Protein AF-A0A2J6NPN1-F1 (afdb_monomer_lite)

Secondary structure (DSSP, 8-state):
---HHHHHHHHHHHHHHTT--HHHHHHHHHHTHHHHHHHTTS-HHHHHHHHHHHHT-----

pLDDT: mean 76.74, std 9.6, range [36.38, 87.75]

Foldseek 3Di:
DADLVNLLVVVVVVCVVVVNDPVLSVVLCVVCVVVSVVCSVPDPVVVVVVSCCSRPVPDDD

Structure (mmCIF, N/CA/C/O backbone):
data_AF-A0A2J6NPN1-F1
#
_entry.id   AF-A0A2J6NPN1-F1
#
loop_
_atom_site.group_PDB
_atom_site.id
_atom_site.type_symbol
_atom_site.label_atom_id
_atom_site.label_alt_id
_atom_site.label_comp_id
_atom_site.label_asym_id
_atom_site.label_entity_id
_atom_site.label_seq_id
_atom_site.pdbx_PDB_ins_code
_atom_site.Cartn_x
_atom_site.Cartn_y
_atom_site.Cartn_z
_atom_site.occupancy
_atom_site.B_iso_or_equiv
_atom_site.auth_seq_id
_atom_site.auth_comp_id
_atom_site.auth_asym_id
_atom_site.auth_atom_id
_atom_site.pdbx_PDB_model_num
ATOM 1 N N . MET A 1 1 ? 11.309 0.122 -16.974 1.00 62.38 1 MET A N 1
ATOM 2 C CA . MET A 1 1 ? 11.259 -0.454 -15.614 1.00 62.38 1 MET A CA 1
ATOM 3 C C . MET A 1 1 ? 10.611 0.578 -14.729 1.00 62.38 1 MET A C 1
ATOM 5 O O . MET A 1 1 ? 10.948 1.745 -14.876 1.00 62.38 1 MET A O 1
ATOM 9 N N . MET A 1 2 ? 9.672 0.162 -13.891 1.00 68.94 2 MET A N 1
ATOM 10 C CA . MET A 1 2 ? 9.024 1.061 -12.944 1.00 68.94 2 MET A CA 1
ATOM 11 C C . MET A 1 2 ? 10.015 1.414 -11.830 1.00 68.94 2 MET A C 1
ATOM 13 O O . MET A 1 2 ? 10.729 0.532 -11.350 1.00 68.94 2 MET A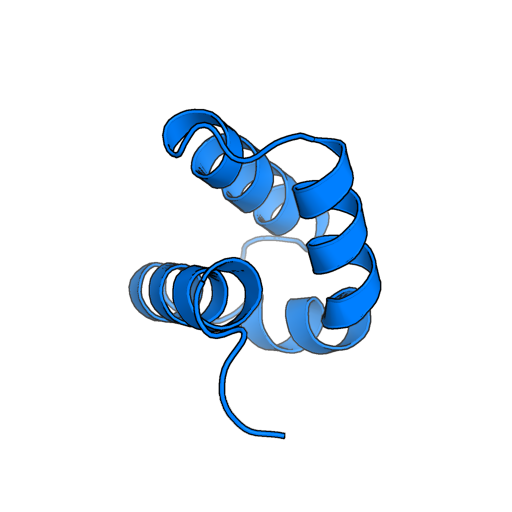 O 1
ATOM 17 N N . ASN A 1 3 ? 10.103 2.686 -11.449 1.00 79.00 3 ASN A N 1
ATOM 18 C CA . ASN A 1 3 ? 10.939 3.103 -10.320 1.00 79.00 3 ASN A CA 1
ATOM 19 C C . ASN A 1 3 ? 10.180 2.984 -8.982 1.00 79.00 3 ASN A C 1
ATOM 21 O O . ASN A 1 3 ? 8.961 2.816 -8.956 1.00 79.00 3 ASN A O 1
ATOM 25 N N . GLU A 1 4 ? 10.897 3.061 -7.857 1.00 77.25 4 GLU A N 1
ATOM 26 C CA . GLU A 1 4 ? 10.311 2.921 -6.511 1.00 77.25 4 GLU A CA 1
ATOM 27 C C . GLU A 1 4 ? 9.170 3.910 -6.255 1.00 77.25 4 GLU A C 1
ATOM 29 O O . GLU A 1 4 ? 8.133 3.548 -5.704 1.00 77.25 4 GLU A O 1
ATOM 34 N N . HIS A 1 5 ? 9.324 5.143 -6.729 1.00 81.75 5 HIS A N 1
ATOM 35 C CA . HIS A 1 5 ? 8.330 6.191 -6.555 1.00 81.75 5 HIS A CA 1
ATOM 36 C C . HIS A 1 5 ? 7.043 5.892 -7.346 1.00 81.75 5 HIS A C 1
ATOM 38 O O . HIS A 1 5 ? 5.934 6.059 -6.840 1.00 81.75 5 HIS A O 1
ATOM 44 N N . GLU A 1 6 ? 7.171 5.410 -8.582 1.00 81.38 6 GLU A N 1
ATOM 45 C CA . GLU A 1 6 ? 6.042 4.984 -9.414 1.00 81.38 6 GLU A CA 1
ATOM 46 C C . GLU A 1 6 ? 5.317 3.777 -8.811 1.00 81.38 6 GLU A C 1
ATOM 48 O O . GLU A 1 6 ? 4.086 3.761 -8.781 1.00 81.38 6 GLU A O 1
ATOM 53 N N . PHE A 1 7 ? 6.067 2.807 -8.279 1.00 78.88 7 PHE A N 1
ATOM 54 C CA . PHE A 1 7 ? 5.518 1.636 -7.595 1.00 78.88 7 PHE A CA 1
ATOM 55 C C . PHE A 1 7 ? 4.712 2.040 -6.357 1.00 78.88 7 PHE A C 1
ATOM 57 O O . PHE A 1 7 ? 3.570 1.612 -6.192 1.00 78.88 7 PHE A O 1
ATOM 64 N N . ILE A 1 8 ? 5.272 2.906 -5.507 1.00 81.50 8 I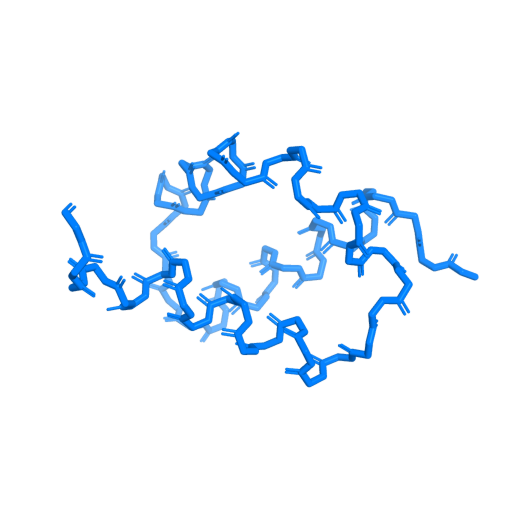LE A N 1
ATOM 65 C CA . ILE A 1 8 ? 4.594 3.396 -4.302 1.00 81.50 8 ILE A CA 1
ATOM 66 C C . ILE A 1 8 ? 3.316 4.151 -4.681 1.00 81.50 8 ILE A C 1
ATOM 68 O O . ILE A 1 8 ? 2.258 3.891 -4.113 1.00 81.50 8 ILE A O 1
ATOM 72 N N . ASN A 1 9 ? 3.365 5.014 -5.698 1.00 85.19 9 ASN A N 1
ATOM 73 C CA . ASN A 1 9 ? 2.180 5.735 -6.166 1.00 85.19 9 ASN A CA 1
ATOM 74 C C . ASN A 1 9 ? 1.095 4.801 -6.724 1.00 85.19 9 ASN A C 1
ATOM 76 O O . ASN A 1 9 ? -0.093 5.039 -6.502 1.00 85.19 9 ASN A O 1
ATOM 80 N N . GLN A 1 10 ? 1.476 3.741 -7.440 1.00 81.25 10 GLN A N 1
ATOM 81 C CA . GLN A 1 10 ? 0.547 2.704 -7.904 1.00 81.25 10 GLN A CA 1
ATOM 82 C C . GLN A 1 10 ? -0.097 1.969 -6.725 1.00 81.25 10 GLN A C 1
ATOM 84 O O . GLN A 1 10 ? -1.318 1.811 -6.696 1.00 81.25 10 GLN A O 1
ATOM 89 N N . MET A 1 11 ? 0.700 1.589 -5.723 1.00 79.50 11 MET A N 1
ATOM 90 C CA . MET A 1 11 ? 0.190 0.960 -4.508 1.00 79.50 11 MET A CA 1
ATOM 91 C C . MET A 1 11 ? -0.790 1.870 -3.772 1.00 79.50 11 MET A C 1
ATOM 93 O O . MET A 1 11 ? -1.885 1.426 -3.453 1.00 79.50 11 MET A O 1
ATOM 97 N N . ILE A 1 12 ? -0.453 3.142 -3.546 1.00 84.06 12 ILE A N 1
ATOM 98 C CA . ILE A 1 12 ? -1.328 4.105 -2.856 1.00 84.06 12 ILE A CA 1
ATOM 99 C C . ILE A 1 12 ? -2.666 4.257 -3.588 1.00 84.06 12 ILE A C 1
ATOM 101 O O . ILE A 1 12 ? -3.720 4.231 -2.955 1.00 84.06 12 ILE A O 1
ATOM 105 N N . LYS A 1 13 ? -2.651 4.353 -4.925 1.00 85.38 13 LYS A N 1
ATOM 106 C CA . LYS A 1 13 ? -3.885 4.385 -5.731 1.00 85.38 13 LYS A CA 1
ATOM 107 C C . LYS A 1 13 ? -4.730 3.129 -5.529 1.00 85.38 13 LYS A C 1
ATOM 109 O O . LYS A 1 13 ? -5.951 3.226 -5.433 1.00 85.38 13 LYS A O 1
ATOM 114 N N . PHE A 1 14 ? -4.085 1.969 -5.449 1.00 80.50 14 PHE A N 1
ATOM 115 C CA . PHE A 1 14 ? -4.758 0.699 -5.209 1.00 80.50 14 PHE A CA 1
ATOM 116 C C . PHE A 1 14 ? -5.344 0.618 -3.791 1.00 80.50 14 PHE A C 1
ATOM 118 O O . PHE A 1 14 ? -6.519 0.299 -3.632 1.00 80.50 14 PHE A O 1
ATOM 125 N N . TYR A 1 15 ? -4.579 1.005 -2.766 1.00 82.50 15 TYR A N 1
ATOM 126 C CA . TYR A 1 15 ? -5.052 1.112 -1.383 1.00 82.50 15 TYR A CA 1
ATOM 127 C C . TYR A 1 15 ? -6.270 2.030 -1.260 1.00 82.50 15 TYR A C 1
ATOM 129 O O . TYR A 1 15 ? -7.251 1.676 -0.605 1.00 82.50 15 TYR A O 1
ATOM 137 N N . HIS A 1 16 ? -6.233 3.176 -1.940 1.00 83.00 16 HIS A N 1
ATOM 138 C CA . HIS A 1 16 ? -7.352 4.106 -1.988 1.00 83.00 16 HIS A CA 1
ATOM 139 C C . HIS A 1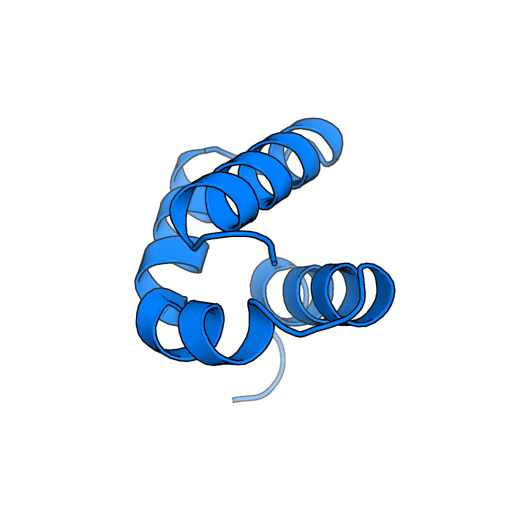 16 ? -8.584 3.481 -2.663 1.00 83.00 16 HIS A C 1
ATOM 141 O O . HIS A 1 16 ? -9.695 3.629 -2.164 1.00 83.00 16 HIS A O 1
ATOM 147 N N . ALA A 1 17 ? -8.409 2.736 -3.762 1.00 85.88 17 ALA A N 1
ATOM 148 C CA . ALA A 1 17 ? -9.505 2.011 -4.414 1.00 85.88 17 ALA A CA 1
ATOM 149 C C . ALA A 1 17 ? -10.125 0.926 -3.510 1.00 85.88 17 ALA A C 1
ATOM 151 O O . ALA A 1 17 ? -11.318 0.646 -3.610 1.00 85.88 17 ALA A O 1
ATOM 152 N N . CYS A 1 18 ? -9.335 0.351 -2.601 1.00 82.56 18 CYS A N 1
ATOM 153 C CA . CYS A 1 18 ? -9.784 -0.619 -1.603 1.00 82.56 18 CYS A CA 1
ATOM 154 C C . CYS A 1 18 ? -10.306 0.012 -0.296 1.00 82.56 18 CYS A C 1
ATOM 156 O O . CYS A 1 18 ? -10.620 -0.730 0.632 1.00 82.56 18 CYS A O 1
ATOM 158 N N . ASN A 1 19 ? -10.414 1.345 -0.203 1.00 86.75 19 ASN A N 1
ATOM 159 C CA . ASN A 1 19 ? -10.805 2.080 1.010 1.00 86.75 19 ASN A CA 1
ATOM 160 C C . ASN A 1 19 ? -9.930 1.780 2.244 1.00 86.75 19 ASN A C 1
ATOM 162 O O . ASN A 1 19 ? -10.409 1.821 3.379 1.00 86.75 19 ASN A O 1
ATOM 166 N N . VAL A 1 20 ? -8.645 1.480 2.040 1.00 81.81 20 VAL A N 1
ATOM 167 C CA . VAL A 1 20 ? -7.705 1.274 3.149 1.00 81.81 20 VAL A CA 1
ATOM 168 C C . VAL A 1 20 ? -7.331 2.638 3.751 1.00 81.81 20 VAL A C 1
ATOM 170 O O . VAL A 1 20 ? -6.987 3.554 2.996 1.00 81.81 20 VAL A O 1
ATOM 173 N N . PRO A 1 21 ? -7.382 2.818 5.085 1.00 87.75 21 PRO A N 1
ATOM 174 C CA . PRO A 1 21 ? -7.035 4.086 5.725 1.00 87.75 21 PRO A CA 1
ATOM 175 C C . PRO A 1 21 ? -5.592 4.508 5.434 1.00 87.75 21 PRO A C 1
ATOM 177 O O . PRO A 1 21 ? -4.677 3.698 5.556 1.00 87.75 21 PRO A O 1
ATOM 180 N N . ALA A 1 22 ? -5.361 5.794 5.149 1.00 82.75 22 ALA A N 1
ATOM 181 C CA . ALA A 1 22 ? -4.025 6.313 4.822 1.00 82.75 22 ALA A CA 1
ATOM 182 C C . ALA A 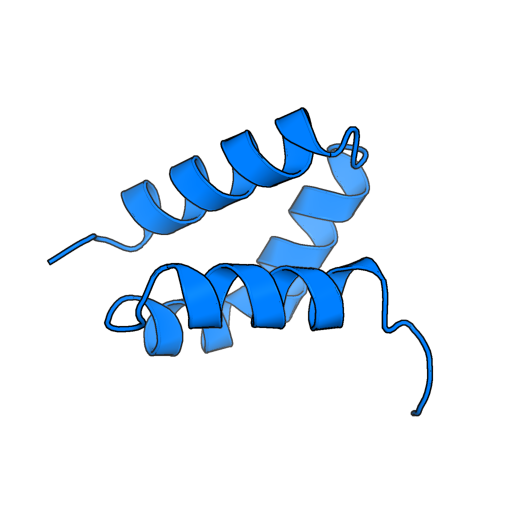1 22 ? -2.961 5.978 5.887 1.00 82.75 22 ALA A C 1
ATOM 184 O O . ALA A 1 22 ? -1.858 5.576 5.542 1.00 82.75 22 ALA A O 1
ATOM 185 N N . ALA A 1 23 ? -3.317 6.032 7.176 1.00 85.19 23 ALA A N 1
ATOM 186 C CA . ALA A 1 23 ? -2.410 5.658 8.264 1.00 85.19 23 ALA A CA 1
ATOM 187 C C . ALA A 1 23 ? -1.974 4.178 8.216 1.00 85.19 23 ALA A C 1
ATOM 189 O O . ALA A 1 23 ? -0.847 3.849 8.581 1.00 85.19 23 ALA A O 1
ATOM 190 N N . GLU A 1 24 ? -2.853 3.280 7.759 1.00 84.38 24 GLU A N 1
ATOM 191 C CA . GLU A 1 24 ? -2.532 1.861 7.577 1.00 84.38 24 GLU A CA 1
ATOM 192 C C . GLU A 1 24 ? -1.660 1.656 6.334 1.00 84.38 24 GLU A C 1
ATOM 194 O O . GLU A 1 24 ? -0.699 0.892 6.383 1.00 84.38 24 GLU A O 1
ATOM 199 N N . VAL A 1 25 ? -1.918 2.407 5.260 1.00 84.12 25 VAL A N 1
ATOM 200 C CA . VAL A 1 25 ? -1.061 2.431 4.064 1.00 84.12 25 VAL A CA 1
ATOM 201 C C . VAL A 1 25 ? 0.356 2.875 4.412 1.00 84.12 25 VAL A C 1
ATOM 203 O O . VAL A 1 25 ? 1.310 2.180 4.068 1.00 84.12 25 VAL A O 1
ATOM 206 N N . ASP A 1 26 ? 0.503 3.984 5.136 1.00 85.12 26 ASP A N 1
ATOM 207 C CA . ASP A 1 26 ? 1.803 4.508 5.558 1.00 85.12 26 ASP A CA 1
ATOM 208 C C . ASP A 1 26 ? 2.548 3.500 6.437 1.00 85.12 26 ASP A C 1
ATOM 210 O O . ASP A 1 26 ? 3.743 3.263 6.246 1.00 85.12 26 ASP A O 1
ATOM 214 N N . HIS A 1 27 ? 1.837 2.842 7.358 1.00 85.75 27 HIS A N 1
ATOM 215 C CA . HIS A 1 27 ? 2.409 1.793 8.194 1.00 85.75 27 HIS A CA 1
ATOM 216 C C . HIS A 1 27 ? 2.876 0.580 7.372 1.00 85.75 27 HIS A C 1
ATOM 218 O O . HIS A 1 27 ? 3.984 0.082 7.587 1.00 85.75 27 HIS A O 1
ATOM 224 N N . ILE A 1 28 ? 2.074 0.120 6.407 1.00 83.06 28 ILE A N 1
ATOM 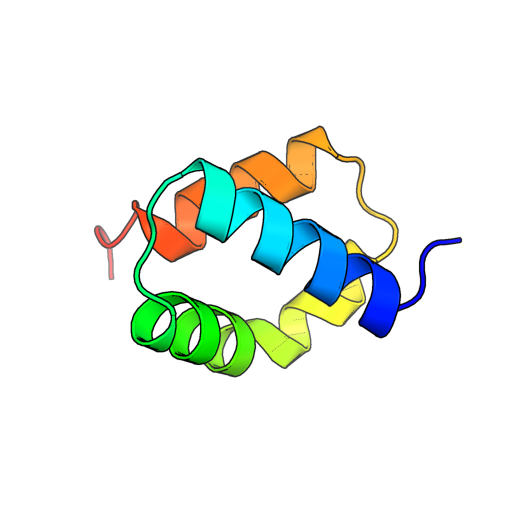225 C CA . ILE A 1 28 ? 2.415 -1.012 5.535 1.00 83.06 28 ILE A CA 1
ATOM 226 C C . ILE A 1 28 ? 3.614 -0.669 4.646 1.00 83.06 28 ILE A C 1
ATOM 228 O O . ILE A 1 28 ? 4.534 -1.483 4.526 1.00 83.06 28 ILE A O 1
ATOM 232 N N . LEU A 1 29 ? 3.636 0.525 4.051 1.00 82.81 29 LEU A N 1
ATOM 233 C CA . LEU A 1 29 ? 4.737 0.988 3.208 1.00 82.81 29 LEU A CA 1
ATOM 234 C C . LEU A 1 29 ? 6.032 1.142 4.011 1.00 82.81 29 LEU A C 1
ATOM 236 O O . LEU A 1 29 ? 7.081 0.700 3.548 1.00 82.81 29 LEU A O 1
ATOM 240 N N . ALA A 1 30 ? 5.967 1.704 5.221 1.00 85.00 30 ALA A N 1
ATOM 241 C CA . ALA A 1 30 ? 7.126 1.831 6.101 1.00 85.00 30 ALA A CA 1
ATOM 242 C C . ALA A 1 30 ? 7.668 0.460 6.539 1.00 85.00 30 ALA A C 1
ATOM 244 O O . ALA A 1 30 ? 8.871 0.223 6.461 1.00 85.00 30 ALA A O 1
ATOM 245 N N . THR A 1 31 ? 6.783 -0.463 6.929 1.00 85.81 31 THR A N 1
ATOM 246 C CA . THR A 1 31 ? 7.153 -1.814 7.391 1.00 85.81 31 THR A CA 1
ATOM 247 C C . THR A 1 31 ? 7.754 -2.667 6.273 1.00 85.81 31 THR A C 1
ATOM 249 O O . THR A 1 31 ? 8.632 -3.491 6.519 1.00 85.81 31 THR A O 1
ATOM 252 N N . ASN A 1 32 ? 7.311 -2.471 5.028 1.00 81.94 32 ASN A N 1
ATOM 253 C CA . ASN A 1 32 ? 7.723 -3.295 3.891 1.00 81.94 32 ASN A CA 1
ATOM 254 C C . ASN A 1 32 ? 8.687 -2.588 2.933 1.00 81.94 32 ASN A C 1
ATOM 256 O O . ASN A 1 32 ? 8.975 -3.124 1.861 1.00 81.94 32 ASN A O 1
ATOM 260 N N . ARG A 1 33 ? 9.223 -1.420 3.306 1.00 79.50 33 ARG A N 1
ATOM 261 C CA . ARG A 1 33 ? 10.065 -0.585 2.438 1.00 79.50 33 ARG A CA 1
ATOM 262 C C . ARG A 1 33 ? 11.255 -1.336 1.839 1.00 79.50 33 ARG A C 1
ATOM 264 O O . ARG A 1 33 ? 11.484 -1.267 0.634 1.00 79.50 33 ARG A O 1
ATOM 271 N N . ASP A 1 34 ? 11.949 -2.135 2.644 1.00 79.50 34 ASP A N 1
ATOM 272 C CA . ASP A 1 34 ? 13.081 -2.943 2.171 1.00 79.50 34 ASP A CA 1
ATOM 273 C C . ASP A 1 34 ? 12.656 -4.022 1.165 1.00 79.50 34 ASP A C 1
ATOM 275 O O . ASP A 1 34 ? 13.414 -4.384 0.260 1.00 79.50 34 ASP A O 1
ATOM 279 N N . GLN A 1 35 ? 11.423 -4.521 1.279 1.00 77.25 35 GLN A N 1
ATOM 280 C CA . GLN A 1 35 ? 10.877 -5.509 0.357 1.00 77.25 35 GLN A CA 1
ATOM 281 C C . GLN A 1 35 ? 10.368 -4.881 -0.944 1.00 77.25 35 GLN A C 1
ATOM 283 O O . GLN A 1 35 ? 10.460 -5.527 -1.985 1.00 77.25 35 GLN A O 1
ATOM 288 N N . ILE A 1 36 ? 9.885 -3.634 -0.916 1.00 74.81 36 ILE A N 1
ATOM 289 C CA . ILE A 1 36 ? 9.395 -2.909 -2.102 1.00 74.81 36 ILE A CA 1
ATOM 290 C C . ILE A 1 36 ? 10.448 -2.901 -3.216 1.00 74.81 36 ILE A C 1
ATOM 292 O O . ILE A 1 36 ? 10.121 -3.213 -4.359 1.00 74.81 36 ILE A O 1
ATOM 296 N N . SER A 1 37 ? 11.721 -2.671 -2.872 1.00 73.94 37 SER A N 1
ATOM 297 C CA . SER A 1 37 ? 12.846 -2.704 -3.821 1.00 73.94 37 SER A CA 1
ATOM 298 C C . SER A 1 37 ? 12.948 -4.020 -4.613 1.00 73.94 37 SER A C 1
ATOM 300 O O . SER A 1 37 ? 13.287 -4.018 -5.797 1.00 73.94 37 SER A O 1
ATOM 302 N N . ARG A 1 38 ? 12.587 -5.149 -3.990 1.00 73.69 38 ARG A N 1
ATOM 303 C CA . ARG A 1 38 ? 12.616 -6.489 -4.599 1.00 73.69 38 ARG A CA 1
ATOM 304 C C . ARG A 1 38 ? 11.440 -6.730 -5.542 1.00 73.69 38 ARG A C 1
ATOM 306 O O . ARG A 1 38 ? 11.534 -7.576 -6.426 1.00 73.69 38 ARG A O 1
ATOM 313 N N . TYR A 1 39 ? 10.350 -5.987 -5.369 1.00 70.50 39 TYR A N 1
ATOM 314 C CA . TYR A 1 39 ? 9.138 -6.108 -6.176 1.00 70.50 39 TYR A CA 1
ATOM 315 C C . TYR A 1 39 ? 9.040 -5.056 -7.288 1.00 70.50 39 TYR A C 1
ATOM 317 O O . TYR A 1 39 ? 8.097 -5.099 -8.070 1.00 70.50 39 TYR A O 1
ATOM 325 N N . LEU A 1 40 ? 10.032 -4.171 -7.449 1.00 67.25 40 LEU A N 1
ATOM 326 C CA . LEU A 1 40 ? 10.080 -3.210 -8.568 1.00 67.25 40 LEU A CA 1
ATOM 327 C C . LEU A 1 40 ? 10.136 -3.881 -9.951 1.00 67.25 40 LEU A C 1
ATOM 329 O O . LEU A 1 40 ? 9.786 -3.271 -10.959 1.00 67.25 40 LEU A O 1
ATOM 333 N N . VAL A 1 41 ? 10.559 -5.147 -9.994 1.00 67.88 41 VAL A N 1
ATOM 334 C CA . VAL A 1 41 ? 10.601 -5.992 -11.199 1.00 67.88 41 VAL A CA 1
ATOM 335 C C . VAL A 1 41 ? 9.477 -7.037 -11.240 1.00 67.88 41 VAL A C 1
ATOM 337 O O . VAL A 1 41 ? 9.449 -7.872 -12.142 1.00 67.88 41 VAL A O 1
ATOM 340 N N . ALA A 1 42 ? 8.571 -7.028 -10.259 1.00 68.12 42 ALA A N 1
ATOM 341 C CA . ALA A 1 42 ? 7.481 -7.990 -10.152 1.00 68.12 42 ALA A CA 1
ATOM 342 C C . ALA A 1 42 ? 6.327 -7.669 -11.109 1.00 68.12 42 ALA A C 1
ATOM 344 O O . ALA A 1 42 ? 6.100 -6.516 -11.475 1.00 68.12 42 ALA A O 1
ATOM 345 N N . THR A 1 43 ? 5.563 -8.697 -11.485 1.00 73.12 43 THR A N 1
ATOM 346 C CA . THR A 1 43 ? 4.334 -8.500 -12.259 1.00 73.12 43 THR A CA 1
ATOM 347 C C . THR A 1 43 ? 3.234 -7.872 -11.387 1.00 73.12 43 THR A C 1
ATOM 349 O O . THR A 1 43 ? 3.249 -8.041 -10.159 1.00 73.12 43 THR A O 1
ATOM 352 N N . PRO A 1 44 ? 2.250 -7.180 -11.991 1.00 69.75 44 PRO A N 1
ATOM 353 C CA . PRO A 1 44 ? 1.121 -6.592 -11.266 1.00 69.75 44 PRO A CA 1
ATOM 354 C C . PRO A 1 44 ? 0.362 -7.587 -10.371 1.00 69.75 44 PRO A C 1
ATOM 356 O O . PRO A 1 44 ? -0.089 -7.233 -9.283 1.00 69.75 44 PRO A O 1
ATOM 359 N N . GLU A 1 45 ? 0.259 -8.853 -10.778 1.00 75.19 45 GLU A N 1
ATOM 360 C CA . GLU A 1 45 ? -0.409 -9.910 -10.010 1.00 75.19 45 GLU A CA 1
ATOM 361 C C . GLU A 1 45 ? 0.344 -10.238 -8.716 1.00 75.19 45 GLU A C 1
ATOM 363 O O . GLU A 1 45 ? -0.269 -10.421 -7.661 1.00 75.19 45 GLU A O 1
ATOM 368 N N . LEU A 1 46 ? 1.682 -10.285 -8.769 1.00 76.44 46 LEU A N 1
ATOM 369 C CA . LEU A 1 46 ? 2.502 -10.515 -7.581 1.00 76.44 46 LEU A CA 1
ATOM 370 C C . LEU A 1 46 ? 2.407 -9.328 -6.612 1.00 76.44 46 LEU A C 1
ATOM 372 O O . LEU A 1 46 ? 2.357 -9.537 -5.399 1.00 76.44 46 LEU A O 1
ATOM 376 N N . MET A 1 47 ? 2.308 -8.103 -7.137 1.00 74.00 47 MET A N 1
ATOM 377 C CA . MET A 1 47 ? 2.062 -6.904 -6.328 1.00 74.00 47 MET A CA 1
ATOM 378 C C . MET A 1 47 ? 0.716 -6.976 -5.602 1.00 74.00 47 MET A C 1
ATOM 380 O O . MET A 1 47 ? 0.666 -6.773 -4.390 1.00 74.00 47 MET A O 1
ATOM 384 N N . ALA A 1 48 ? -0.361 -7.322 -6.313 1.00 73.81 48 ALA A N 1
ATOM 385 C CA . ALA A 1 48 ? -1.696 -7.452 -5.729 1.00 73.81 48 ALA A CA 1
ATOM 386 C C . ALA A 1 48 ? -1.749 -8.536 -4.637 1.00 73.81 48 ALA A C 1
ATOM 388 O O . ALA A 1 48 ? -2.388 -8.360 -3.597 1.00 73.81 48 ALA A O 1
ATOM 389 N N . ARG A 1 49 ? -1.021 -9.643 -4.827 1.00 80.44 49 ARG A N 1
ATOM 390 C CA . ARG A 1 49 ? -0.906 -10.700 -3.815 1.00 80.44 49 ARG A CA 1
ATOM 391 C C . ARG A 1 49 ? -0.161 -10.233 -2.566 1.00 80.44 49 ARG A C 1
ATOM 393 O O . ARG A 1 49 ? -0.631 -10.483 -1.460 1.00 80.44 49 ARG A O 1
ATOM 400 N N . LYS A 1 50 ? 0.971 -9.539 -2.722 1.00 78.19 50 LYS A N 1
ATOM 401 C CA . LYS A 1 50 ? 1.736 -9.005 -1.582 1.00 78.19 50 LYS A CA 1
ATOM 402 C C . LYS A 1 50 ? 0.969 -7.933 -0.825 1.00 78.19 50 LYS A C 1
ATOM 404 O O . LYS A 1 50 ? 0.991 -7.928 0.397 1.00 78.19 50 LYS A O 1
ATOM 409 N N . PHE A 1 51 ? 0.211 -7.109 -1.540 1.00 74.75 51 PHE A N 1
ATOM 410 C CA . PHE A 1 51 ? -0.770 -6.209 -0.947 1.00 74.75 51 PHE A CA 1
ATOM 411 C C . PHE A 1 51 ? -1.763 -6.965 -0.054 1.00 74.75 51 PHE A C 1
ATOM 413 O O . PHE A 1 51 ? -1.941 -6.593 1.104 1.00 74.75 51 PHE A O 1
ATOM 420 N N . TYR A 1 52 ? -2.376 -8.044 -0.551 1.00 78.38 52 TYR A N 1
ATOM 421 C CA . TYR A 1 52 ? -3.348 -8.803 0.236 1.00 78.38 52 TYR A CA 1
ATOM 422 C C . TYR A 1 52 ? -2.703 -9.409 1.489 1.00 78.38 52 TYR A C 1
ATOM 424 O O . TYR A 1 52 ? -3.265 -9.335 2.582 1.00 78.38 52 TYR A O 1
ATOM 432 N N . GLU A 1 53 ? -1.490 -9.943 1.338 1.00 82.31 53 GLU A N 1
ATOM 433 C CA . GLU A 1 53 ? -0.698 -10.489 2.440 1.00 82.31 53 GLU A CA 1
ATOM 434 C C . GLU A 1 53 ? -0.359 -9.422 3.495 1.00 82.31 53 GLU A C 1
ATOM 436 O O . GLU A 1 53 ? -0.559 -9.659 4.680 1.00 82.31 53 GLU A O 1
ATOM 441 N N . TRP A 1 54 ? 0.094 -8.234 3.096 1.00 80.06 54 TRP A N 1
ATOM 442 C CA . TRP A 1 54 ? 0.483 -7.182 4.042 1.00 80.06 54 TRP A CA 1
ATOM 443 C C . TRP A 1 54 ? -0.696 -6.467 4.701 1.00 80.06 54 TRP A C 1
ATOM 445 O O . TRP A 1 54 ? -0.562 -5.978 5.819 1.00 80.06 54 TRP A O 1
ATOM 455 N N . THR A 1 55 ? -1.838 -6.400 4.018 1.00 72.88 55 THR A N 1
ATOM 456 C CA . THR A 1 55 ? -2.998 -5.617 4.470 1.00 72.88 55 THR A CA 1
ATOM 457 C C . THR A 1 55 ? -3.983 -6.465 5.265 1.00 72.88 55 THR A C 1
ATOM 459 O O . THR A 1 55 ? -4.443 -6.063 6.332 1.00 72.88 55 THR A O 1
ATOM 462 N N . PHE A 1 56 ? -4.315 -7.654 4.758 1.00 73.38 56 PHE A N 1
ATOM 463 C CA . PHE A 1 56 ? -5.420 -8.462 5.280 1.00 73.38 56 PHE A CA 1
ATOM 464 C C . PHE A 1 56 ? -4.953 -9.735 5.972 1.00 73.38 56 PHE A C 1
ATOM 466 O O . PHE A 1 56 ? -5.651 -10.248 6.846 1.00 73.38 56 PHE A O 1
ATOM 473 N N . ASN A 1 57 ? -3.760 -10.231 5.644 1.00 68.25 57 ASN A N 1
ATOM 474 C CA . ASN A 1 57 ? -3.217 -11.420 6.282 1.00 68.25 57 ASN A CA 1
ATOM 475 C C . ASN A 1 57 ? -2.493 -11.062 7.594 1.00 68.25 57 ASN A C 1
ATOM 477 O O . ASN A 1 57 ? -1.315 -11.348 7.771 1.00 68.25 57 ASN A O 1
ATOM 481 N N . LYS A 1 58 ? -3.219 -10.463 8.553 1.00 57.94 58 LYS A N 1
ATOM 482 C CA . LYS A 1 58 ? -2.757 -10.261 9.946 1.00 57.94 58 LYS A CA 1
ATOM 483 C C . LYS A 1 58 ? -2.726 -11.568 10.761 1.00 57.94 58 LYS A C 1
ATOM 485 O O . LYS A 1 58 ? -2.682 -11.526 11.984 1.00 57.94 58 LYS A O 1
ATOM 490 N N . SER A 1 59 ? -2.798 -12.734 10.115 1.00 52.78 59 SER A N 1
ATOM 491 C CA . SER A 1 59 ? -2.792 -14.038 10.780 1.00 52.78 59 SER A CA 1
ATOM 492 C C . SER A 1 59 ? -1.534 -14.835 10.443 1.00 52.78 59 SER A C 1
ATOM 494 O O . SER A 1 59 ? -1.276 -15.157 9.286 1.00 52.78 59 SER A O 1
ATOM 496 N N . ILE A 1 60 ? -0.860 -15.232 11.528 1.00 47.44 60 ILE A N 1
ATOM 497 C CA . ILE A 1 60 ? 0.281 -16.149 11.668 1.00 47.44 60 ILE A CA 1
ATOM 498 C C . ILE A 1 60 ? 1.667 -15.478 11.594 1.00 47.44 60 ILE A C 1
ATOM 500 O O . ILE A 1 60 ? 2.460 -15.734 10.690 1.00 47.44 60 ILE A O 1
ATOM 504 N N . ASN A 1 61 ? 1.975 -14.649 12.597 1.00 36.38 61 ASN A N 1
ATOM 505 C CA . ASN A 1 61 ? 2.990 -14.979 13.615 1.00 36.38 61 ASN A CA 1
ATOM 506 C C . ASN A 1 61 ? 2.872 -14.049 14.826 1.00 36.38 61 ASN A C 1
ATOM 508 O O . ASN A 1 61 ? 2.898 -12.818 14.614 1.00 36.38 61 ASN A O 1
#

Sequence (61 aa):
MMNEHEFINQMIKFYHACNVPAAEVDHILATNRDQISRYLVATPELMARKFYEWTFNKSIN

Radius of gyration: 11.04 Å; chains: 1; bounding box: 24×22×29 Å

Organism: NCBI:txi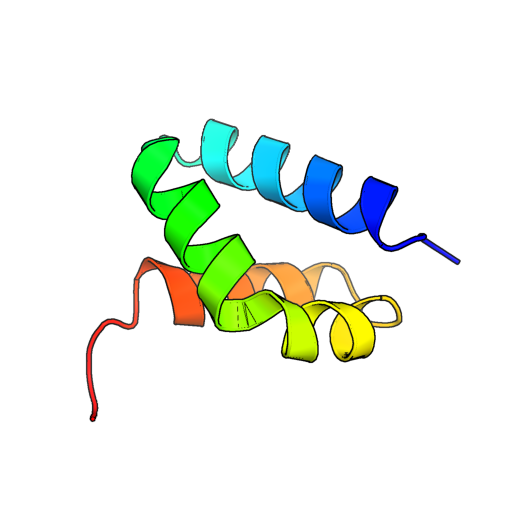d35787